Protein AF-A0A7X8WYP3-F1 (afdb_monomer_lite)

Structure (mmCIF, N/CA/C/O backbone):
data_AF-A0A7X8WYP3-F1
#
_entry.id   AF-A0A7X8WYP3-F1
#
loop_
_atom_site.group_PDB
_atom_site.id
_atom_site.type_symbol
_atom_site.label_atom_id
_atom_site.label_alt_id
_atom_site.label_comp_id
_atom_site.label_asym_id
_atom_site.label_entity_id
_atom_site.label_seq_id
_atom_site.pdbx_PDB_ins_code
_atom_site.Cartn_x
_atom_site.Cartn_y
_atom_site.Cartn_z
_atom_site.occupancy
_atom_site.B_iso_or_equiv
_atom_site.auth_seq_id
_atom_site.auth_comp_id
_atom_site.auth_asym_id
_atom_site.auth_atom_id
_atom_site.pdbx_PDB_model_num
ATOM 1 N N . MET A 1 1 ? 12.860 15.402 -10.182 1.00 55.00 1 MET A N 1
ATOM 2 C CA . MET A 1 1 ? 11.761 14.679 -10.853 1.00 55.00 1 MET A CA 1
ATOM 3 C C . MET A 1 1 ? 11.117 13.644 -9.931 1.00 55.00 1 MET A C 1
ATOM 5 O O . MET A 1 1 ? 9.903 13.553 -9.930 1.00 55.00 1 MET A O 1
ATOM 9 N N . GLU A 1 2 ? 11.885 12.932 -9.095 1.00 67.25 2 GLU A N 1
ATOM 10 C CA . GLU A 1 2 ? 11.327 11.881 -8.217 1.00 67.25 2 GLU A CA 1
ATOM 11 C C . GLU A 1 2 ? 10.520 12.413 -7.019 1.00 67.25 2 GLU A C 1
ATOM 13 O O . GLU A 1 2 ? 9.418 11.947 -6.759 1.00 67.25 2 GLU A O 1
ATOM 18 N N . MET A 1 3 ? 11.012 13.446 -6.321 1.00 82.06 3 MET A N 1
ATOM 19 C CA . MET A 1 3 ? 10.317 13.992 -5.143 1.00 82.06 3 MET A CA 1
ATOM 20 C C . MET A 1 3 ? 8.962 14.630 -5.487 1.00 82.06 3 MET A C 1
ATOM 22 O O . MET A 1 3 ? 8.007 14.487 -4.732 1.00 82.06 3 MET A O 1
ATOM 26 N N . SER A 1 4 ? 8.860 15.312 -6.634 1.00 86.75 4 SER A N 1
ATOM 27 C CA . SER A 1 4 ? 7.598 15.915 -7.081 1.00 86.75 4 SER A CA 1
ATOM 28 C C . SER A 1 4 ? 6.541 14.849 -7.363 1.00 86.75 4 SER A C 1
ATOM 30 O O . SER A 1 4 ? 5.429 14.968 -6.871 1.00 86.75 4 SER A O 1
ATOM 32 N N . ALA A 1 5 ? 6.915 13.759 -8.042 1.00 85.25 5 ALA A N 1
ATOM 33 C CA . ALA A 1 5 ? 5.996 12.659 -8.332 1.00 85.25 5 ALA A CA 1
ATOM 34 C C . ALA A 1 5 ? 5.471 11.978 -7.054 1.00 85.25 5 ALA A C 1
ATOM 36 O O . ALA A 1 5 ? 4.290 11.633 -6.968 1.00 85.25 5 ALA A O 1
ATOM 37 N N . ILE A 1 6 ? 6.327 11.827 -6.037 1.00 86.06 6 ILE A N 1
ATOM 38 C CA . ILE A 1 6 ? 5.920 11.297 -4.728 1.00 86.06 6 ILE A CA 1
ATOM 39 C C . ILE A 1 6 ? 4.917 12.243 -4.058 1.00 86.06 6 ILE A C 1
ATOM 41 O O . ILE A 1 6 ? 3.866 11.797 -3.601 1.00 86.06 6 ILE A O 1
ATOM 45 N N . ILE A 1 7 ? 5.210 13.545 -4.023 1.00 90.81 7 ILE A N 1
ATOM 46 C CA . ILE A 1 7 ? 4.323 14.551 -3.420 1.00 90.81 7 ILE A CA 1
ATOM 47 C C . ILE A 1 7 ? 2.965 14.572 -4.128 1.00 90.81 7 ILE A C 1
ATOM 49 O O . ILE A 1 7 ? 1.935 14.558 -3.455 1.00 90.81 7 ILE A O 1
ATOM 53 N N . ASP A 1 8 ? 2.956 14.541 -5.460 1.00 90.69 8 ASP A N 1
ATOM 54 C CA . ASP A 1 8 ? 1.731 14.534 -6.261 1.00 90.69 8 ASP A CA 1
ATOM 55 C C . ASP A 1 8 ? 0.880 13.292 -5.970 1.00 90.69 8 ASP A C 1
ATOM 57 O O . ASP A 1 8 ? -0.340 13.390 -5.817 1.00 90.69 8 ASP A O 1
ATOM 61 N N . SER A 1 9 ? 1.517 12.127 -5.820 1.00 87.06 9 SER A N 1
ATOM 62 C CA . SER A 1 9 ? 0.837 10.868 -5.493 1.00 87.06 9 SER A CA 1
ATOM 63 C C . SER A 1 9 ? 0.225 10.906 -4.091 1.00 87.06 9 SER A C 1
ATOM 65 O O . SER A 1 9 ? -0.949 10.571 -3.911 1.00 87.06 9 SER A O 1
ATOM 67 N N . VAL A 1 10 ? 0.977 11.398 -3.099 1.00 89.75 10 VAL A N 1
ATOM 68 C CA . VAL A 1 10 ? 0.489 11.563 -1.719 1.00 89.75 10 VAL A CA 1
ATOM 69 C C . VAL A 1 10 ? -0.675 12.551 -1.669 1.00 89.75 10 VAL A C 1
ATOM 71 O O . VAL A 1 10 ? -1.692 12.281 -1.026 1.00 89.75 10 VAL A O 1
ATOM 74 N N . PHE A 1 11 ? -0.561 13.681 -2.366 1.00 93.75 11 PHE A N 1
ATOM 75 C CA . PHE A 1 11 ? -1.608 14.695 -2.395 1.00 93.75 11 PHE A CA 1
ATOM 76 C C . PHE A 1 11 ? -2.863 14.183 -3.109 1.00 93.75 11 PHE A C 1
ATOM 78 O O . PHE A 1 11 ? -3.973 14.376 -2.616 1.00 93.75 11 PHE A O 1
ATOM 85 N N . SER A 1 12 ? -2.699 13.444 -4.207 1.00 91.81 12 SER A N 1
ATOM 86 C CA . SER A 1 12 ? -3.806 12.794 -4.916 1.00 91.81 12 SER A CA 1
ATOM 87 C C . SER A 1 12 ? -4.548 11.812 -4.011 1.00 91.81 12 SER A C 1
ATOM 89 O O . SER A 1 12 ? -5.776 11.869 -3.921 1.00 91.81 12 SER A O 1
ATOM 91 N N . LEU A 1 13 ? -3.821 10.962 -3.277 1.00 90.19 13 LEU A N 1
ATOM 92 C CA . LEU A 1 13 ? -4.417 10.031 -2.318 1.00 90.19 13 LEU A CA 1
ATOM 93 C C . LEU A 1 13 ? -5.190 10.770 -1.224 1.00 90.19 13 LEU A C 1
ATOM 95 O O . LEU A 1 13 ? -6.316 10.398 -0.889 1.00 90.19 13 LEU A O 1
ATOM 99 N N . PHE A 1 14 ? -4.620 11.855 -0.707 1.00 93.56 14 PHE A N 1
ATOM 100 C CA . PHE A 1 14 ? -5.267 12.680 0.303 1.00 93.56 14 PHE A CA 1
ATOM 101 C C . PHE A 1 14 ? -6.579 13.298 -0.203 1.00 93.56 14 PHE A C 1
ATOM 103 O O . PHE A 1 14 ? -7.604 13.200 0.476 1.00 93.56 14 PHE A O 1
ATOM 110 N N . ILE A 1 15 ? -6.587 13.871 -1.412 1.00 95.81 15 ILE A N 1
ATOM 111 C CA . ILE A 1 15 ? -7.809 14.412 -2.026 1.00 95.81 15 ILE A CA 1
ATOM 112 C C . ILE A 1 15 ? -8.846 13.306 -2.229 1.00 95.81 15 ILE A C 1
ATOM 114 O O . ILE A 1 15 ? -10.009 13.505 -1.881 1.00 95.81 15 ILE A O 1
ATOM 118 N N . MET A 1 16 ? -8.454 12.138 -2.747 1.00 93.12 16 MET A N 1
ATOM 119 C CA . MET A 1 16 ? -9.379 11.017 -2.956 1.00 93.12 16 MET A CA 1
ATOM 120 C C . MET A 1 16 ? -10.052 10.585 -1.649 1.00 93.12 16 MET A C 1
ATOM 122 O O . MET A 1 16 ? -11.273 10.411 -1.612 1.00 93.12 16 MET A O 1
ATOM 126 N N . ILE A 1 17 ? -9.289 10.494 -0.555 1.00 93.69 17 ILE A N 1
ATOM 127 C CA . ILE A 1 17 ? -9.834 10.196 0.775 1.00 93.69 17 ILE A CA 1
ATOM 128 C C . ILE A 1 17 ? -10.822 11.287 1.210 1.00 93.69 17 ILE A C 1
ATOM 130 O O . ILE A 1 17 ? -11.928 10.969 1.653 1.00 93.69 17 ILE A O 1
ATOM 134 N N . LEU A 1 18 ? -10.473 12.570 1.055 1.00 96.50 18 LEU A N 1
ATOM 135 C CA . LEU A 1 18 ? -11.357 13.683 1.419 1.00 96.50 18 LEU A CA 1
ATOM 136 C C . LEU A 1 18 ? -12.666 13.681 0.625 1.00 96.50 18 LEU A C 1
ATOM 138 O O . LEU A 1 18 ? -13.734 13.888 1.207 1.00 96.50 18 LEU A O 1
ATOM 142 N N . VAL A 1 19 ? -12.602 13.416 -0.680 1.00 95.88 19 VAL A N 1
ATOM 143 C CA . VAL A 1 19 ? -13.782 13.296 -1.544 1.00 95.88 19 VAL A CA 1
ATOM 144 C C . VAL A 1 19 ? -14.659 12.131 -1.088 1.00 95.88 19 VAL A C 1
ATOM 146 O O . VAL A 1 19 ? -15.872 12.304 -0.962 1.00 95.88 19 VAL A O 1
ATOM 149 N N . GLY A 1 20 ? -14.068 10.981 -0.752 1.00 94.38 20 GLY A N 1
ATOM 150 C CA . GLY A 1 20 ? -14.795 9.838 -0.195 1.00 94.38 20 GLY A CA 1
ATOM 151 C C . GLY A 1 20 ? -15.509 10.175 1.119 1.00 94.38 20 GLY A C 1
ATOM 152 O O . GLY A 1 20 ? -16.703 9.904 1.273 1.00 94.38 20 GLY A O 1
ATOM 153 N N . VAL A 1 21 ? -14.815 10.844 2.048 1.00 95.62 21 VAL A N 1
ATOM 154 C CA . VAL A 1 21 ? -15.391 11.299 3.327 1.00 95.62 21 VAL A CA 1
ATOM 155 C C . VAL A 1 21 ? -16.536 12.286 3.095 1.00 95.62 21 VAL A C 1
ATOM 157 O O . VAL A 1 21 ? -17.599 12.159 3.708 1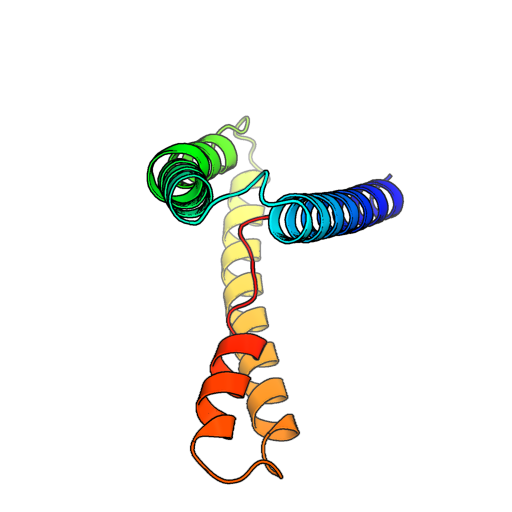.00 95.62 21 VAL A O 1
ATOM 160 N N . TYR A 1 22 ? -16.348 13.263 2.207 1.00 97.38 22 TYR A N 1
ATOM 161 C CA . TYR A 1 22 ? -17.381 14.234 1.856 1.00 97.38 22 TYR A CA 1
ATOM 162 C C . TYR A 1 22 ? -18.608 13.555 1.230 1.00 97.38 22 TYR A C 1
ATOM 164 O O . TYR A 1 22 ? -19.737 13.798 1.665 1.00 97.38 22 TYR A O 1
ATOM 172 N N . GLY A 1 23 ? -18.390 12.667 0.257 1.00 96.62 23 GLY A N 1
ATOM 173 C CA . GLY A 1 23 ? -19.440 11.923 -0.435 1.00 96.62 23 GLY A CA 1
ATOM 174 C C . GLY A 1 23 ? -20.251 11.039 0.510 1.00 96.62 23 GLY A C 1
ATOM 175 O O . GLY A 1 23 ? -21.480 11.017 0.426 1.00 96.62 23 GLY A O 1
ATOM 176 N N . SER A 1 24 ? -19.591 10.382 1.467 1.00 95.19 24 SER A N 1
ATOM 177 C CA . SER A 1 24 ? -20.258 9.596 2.510 1.00 95.19 24 SER A CA 1
ATOM 178 C C . SER A 1 24 ? -21.108 10.480 3.434 1.00 95.19 24 SER A C 1
ATOM 180 O O . SER A 1 24 ? -22.294 10.209 3.631 1.00 95.19 24 SER A O 1
ATOM 182 N N . 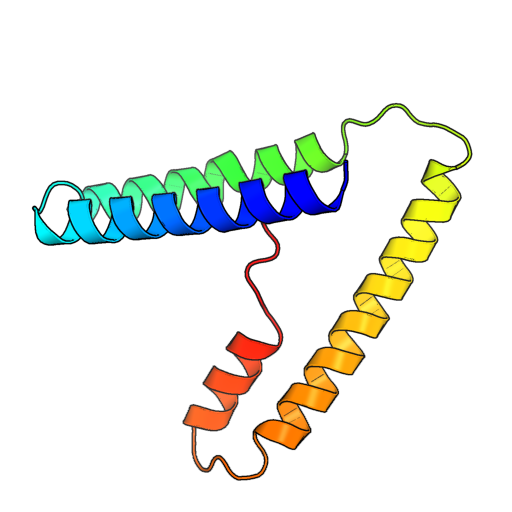LYS A 1 25 ? -20.566 11.609 3.921 1.00 95.69 25 LYS A N 1
ATOM 183 C CA . LYS A 1 25 ? -21.309 12.552 4.786 1.00 95.69 25 LYS A CA 1
ATOM 184 C C . LYS A 1 25 ? -22.537 13.157 4.105 1.00 95.69 25 LYS A C 1
ATOM 186 O O . LYS A 1 25 ? -23.546 13.398 4.764 1.00 95.69 25 LYS A O 1
ATOM 191 N N . ARG A 1 26 ? -22.466 13.407 2.796 1.00 96.44 26 ARG A N 1
ATOM 192 C CA . ARG A 1 26 ? -23.581 13.933 1.992 1.00 96.44 26 ARG A CA 1
ATOM 193 C C . ARG A 1 26 ? -24.561 12.853 1.521 1.00 96.44 26 ARG A C 1
ATOM 195 O O . ARG A 1 26 ? -25.512 13.198 0.829 1.00 96.44 26 ARG A O 1
ATOM 202 N N . LYS A 1 27 ? -24.354 11.582 1.892 1.00 94.56 27 LYS A N 1
ATOM 203 C CA . LYS A 1 27 ? -25.125 10.419 1.411 1.00 94.56 27 LYS A CA 1
ATOM 204 C C . LYS A 1 27 ? -25.107 10.257 -0.119 1.00 94.56 27 LYS A C 1
ATOM 206 O O . LYS A 1 27 ? -26.007 9.645 -0.679 1.00 94.56 27 LYS A O 1
ATOM 211 N N . ILE A 1 28 ? -24.078 10.793 -0.781 1.00 95.69 28 ILE A N 1
ATOM 212 C CA . ILE A 1 28 ? -23.821 10.586 -2.215 1.00 95.69 28 ILE A CA 1
ATOM 213 C C . ILE A 1 28 ? -23.268 9.174 -2.421 1.00 95.69 28 ILE A C 1
ATOM 215 O O . ILE A 1 28 ? -23.685 8.468 -3.330 1.00 95.69 28 ILE A O 1
ATOM 219 N N . ILE A 1 29 ? -22.353 8.749 -1.545 1.00 94.62 29 ILE A N 1
ATOM 220 C CA . ILE A 1 29 ? -21.832 7.381 -1.509 1.00 94.62 29 ILE A CA 1
ATOM 221 C C . ILE A 1 29 ? -22.658 6.607 -0.480 1.00 94.62 29 ILE A C 1
ATOM 223 O O . ILE A 1 29 ? -22.378 6.656 0.720 1.00 94.62 29 ILE A O 1
ATOM 227 N N . THR A 1 30 ? -23.716 5.944 -0.947 1.00 96.00 30 THR A N 1
ATOM 228 C CA . THR A 1 30 ? -24.544 5.051 -0.121 1.00 96.00 30 THR A CA 1
ATOM 229 C C . THR A 1 30 ? -23.819 3.722 0.140 1.00 96.00 30 THR A C 1
ATOM 231 O O . THR A 1 30 ? -22.812 3.439 -0.516 1.00 96.00 30 THR A O 1
ATOM 234 N N . PRO A 1 31 ? -24.285 2.877 1.081 1.00 94.62 31 PRO A N 1
ATOM 235 C CA . PRO A 1 31 ? -23.698 1.554 1.309 1.00 94.62 31 PRO A CA 1
ATOM 236 C C . PRO A 1 31 ? -23.649 0.679 0.048 1.00 94.62 31 PRO A C 1
ATOM 238 O O . PRO A 1 31 ? -22.667 -0.027 -0.173 1.00 94.62 31 PRO A O 1
ATOM 241 N N . GLU A 1 32 ? -24.669 0.764 -0.807 1.00 96.12 32 GLU A N 1
ATOM 242 C CA . GLU A 1 32 ? -24.753 0.028 -2.071 1.00 96.12 32 GLU A CA 1
ATOM 243 C C . GLU A 1 32 ? -23.695 0.520 -3.062 1.00 96.12 32 GLU A C 1
ATOM 245 O O . GLU A 1 32 ? -22.984 -0.288 -3.657 1.00 96.12 32 GLU A O 1
ATOM 250 N N . ILE A 1 33 ? -23.536 1.843 -3.188 1.00 95.81 33 ILE A N 1
ATOM 251 C CA . ILE A 1 33 ? -22.498 2.447 -4.035 1.00 95.81 33 ILE A CA 1
ATOM 252 C C . ILE A 1 33 ? -21.110 2.105 -3.496 1.00 95.81 33 ILE A C 1
ATOM 254 O O . ILE A 1 33 ? -20.234 1.743 -4.270 1.00 95.81 33 ILE A O 1
ATOM 258 N N . ASN A 1 34 ? -20.900 2.172 -2.181 1.00 94.62 34 ASN A N 1
ATOM 259 C CA . ASN A 1 34 ? -19.625 1.816 -1.561 1.00 94.62 34 ASN A CA 1
ATOM 260 C C . ASN A 1 34 ? -19.243 0.358 -1.865 1.00 94.62 34 ASN A C 1
ATOM 262 O O . ASN A 1 34 ? -18.111 0.076 -2.262 1.00 94.62 34 ASN A O 1
ATOM 266 N N . LYS A 1 35 ? -20.210 -0.564 -1.763 1.00 95.69 35 LYS A N 1
ATOM 267 C CA . LYS A 1 35 ? -20.007 -1.959 -2.159 1.00 95.69 35 LYS A CA 1
ATOM 268 C C . LYS A 1 35 ? -19.655 -2.072 -3.644 1.00 95.69 35 LYS A C 1
ATOM 270 O O . LYS A 1 35 ? -18.659 -2.704 -3.964 1.00 95.69 35 LYS A O 1
ATOM 275 N N . GLY A 1 36 ? -20.397 -1.398 -4.524 1.00 96.62 36 GLY A N 1
ATOM 276 C CA . GLY A 1 36 ? -20.104 -1.380 -5.960 1.00 96.62 36 GLY A CA 1
ATOM 277 C C . GLY A 1 36 ? -18.708 -0.837 -6.287 1.00 96.62 36 GLY A C 1
ATOM 278 O O . GLY A 1 36 ? -17.990 -1.433 -7.083 1.00 96.62 36 GLY A O 1
ATOM 279 N N . LEU A 1 37 ? -18.279 0.249 -5.636 1.00 94.50 37 LEU A N 1
ATOM 280 C CA . LEU A 1 37 ? -16.930 0.806 -5.790 1.00 94.50 37 LEU A CA 1
ATOM 281 C C . LEU A 1 37 ? -15.852 -0.168 -5.298 1.00 94.50 37 LEU A C 1
ATOM 283 O O . LEU A 1 37 ? -14.824 -0.324 -5.953 1.00 94.50 37 LEU A O 1
ATOM 287 N N . THR A 1 38 ? -16.098 -0.846 -4.176 1.00 94.00 38 THR A N 1
ATOM 288 C CA . THR A 1 38 ? -15.196 -1.875 -3.638 1.00 94.00 38 THR A CA 1
ATOM 289 C C . THR A 1 38 ? -15.089 -3.066 -4.590 1.00 94.00 38 THR A C 1
ATOM 291 O O . THR A 1 38 ? -13.987 -3.539 -4.857 1.00 94.00 38 THR A O 1
ATOM 294 N N . ASP A 1 39 ? -16.212 -3.515 -5.152 1.00 96.44 39 ASP A N 1
ATOM 295 C CA . ASP A 1 39 ? -16.251 -4.610 -6.120 1.00 96.44 39 ASP A CA 1
ATOM 296 C C . ASP A 1 39 ? -15.497 -4.245 -7.404 1.00 96.44 39 ASP A C 1
ATOM 298 O O . ASP A 1 39 ? -14.686 -5.036 -7.877 1.00 96.44 39 ASP A O 1
ATOM 302 N N . VAL A 1 40 ? -15.673 -3.028 -7.928 1.00 95.56 40 VAL A N 1
ATOM 303 C CA . VAL A 1 40 ? -14.889 -2.534 -9.073 1.00 95.56 40 VAL A CA 1
ATOM 304 C C . VAL A 1 40 ? -13.398 -2.498 -8.737 1.00 95.56 40 VAL A C 1
ATOM 306 O O . VAL A 1 40 ? -12.578 -2.941 -9.540 1.00 95.56 40 VAL A O 1
ATOM 309 N N . LEU A 1 41 ? -13.028 -2.012 -7.552 1.00 92.25 41 LEU A N 1
ATOM 310 C CA . LEU A 1 41 ? -11.628 -1.937 -7.146 1.00 92.25 41 LEU A CA 1
ATOM 311 C C . LEU A 1 41 ? -10.990 -3.329 -7.061 1.00 92.25 41 LEU A C 1
ATOM 313 O O . LEU A 1 41 ? -9.925 -3.547 -7.631 1.00 92.25 41 LEU A O 1
ATOM 317 N N . ILE A 1 42 ? -11.639 -4.278 -6.385 1.00 93.00 42 ILE A N 1
ATOM 318 C CA . ILE A 1 42 ? -11.071 -5.609 -6.126 1.00 93.00 42 ILE A CA 1
ATOM 319 C C . ILE A 1 42 ? -11.146 -6.507 -7.363 1.00 93.00 42 ILE A C 1
ATOM 321 O O . ILE A 1 42 ? -10.186 -7.213 -7.663 1.00 93.00 42 ILE A O 1
ATOM 325 N N . GLN A 1 43 ? -12.275 -6.513 -8.070 1.00 95.50 43 GLN A N 1
ATOM 326 C CA . GLN A 1 43 ? -12.530 -7.475 -9.147 1.00 95.50 43 GLN A CA 1
ATOM 327 C C . GLN A 1 43 ? -12.036 -6.986 -10.511 1.00 95.50 43 GLN A C 1
ATOM 329 O O . GLN A 1 43 ? -11.813 -7.805 -11.399 1.00 95.50 43 GLN A O 1
ATOM 334 N N . ILE A 1 44 ? -11.869 -5.672 -10.690 1.00 94.50 44 ILE A N 1
ATOM 335 C CA . ILE A 1 44 ? -11.467 -5.076 -11.968 1.00 94.50 44 ILE A CA 1
ATOM 336 C C . ILE A 1 44 ? -10.136 -4.348 -11.805 1.00 94.50 44 ILE A C 1
ATOM 338 O O . ILE A 1 44 ? -9.130 -4.790 -12.358 1.00 94.50 44 ILE A O 1
ATOM 342 N N . ALA A 1 45 ? -10.102 -3.255 -11.039 1.00 92.88 45 ALA A N 1
ATOM 343 C CA . ALA A 1 45 ? -8.931 -2.383 -10.999 1.00 92.88 45 ALA A CA 1
ATOM 344 C C . ALA A 1 45 ? -7.675 -3.136 -10.542 1.00 92.88 45 ALA A C 1
ATOM 346 O O . ALA A 1 45 ? -6.650 -3.055 -11.209 1.00 92.88 45 ALA A O 1
ATOM 347 N N . LEU A 1 46 ? -7.766 -3.929 -9.472 1.00 90.81 46 LEU A N 1
ATOM 348 C CA . LEU A 1 46 ? -6.625 -4.647 -8.911 1.00 90.81 46 LEU A CA 1
ATOM 349 C C . LEU A 1 46 ? -6.008 -5.664 -9.900 1.00 90.81 46 LEU A C 1
ATOM 351 O O . LEU A 1 46 ? -4.805 -5.561 -10.143 1.00 90.81 46 LEU A O 1
ATOM 355 N N . PRO A 1 47 ? -6.759 -6.585 -10.543 1.00 91.88 47 PRO A N 1
ATOM 356 C CA . PRO A 1 47 ? -6.209 -7.446 -11.594 1.00 91.88 47 PRO A CA 1
ATOM 357 C C . PRO A 1 47 ? -5.551 -6.677 -12.743 1.00 91.88 47 PRO A C 1
ATOM 359 O O . PRO A 1 47 ? -4.448 -7.027 -13.165 1.00 91.88 47 PRO A O 1
ATOM 362 N N . PHE A 1 48 ? -6.192 -5.612 -13.234 1.00 92.88 48 PHE A N 1
ATOM 363 C CA . PHE A 1 48 ? -5.633 -4.811 -14.324 1.00 92.88 48 PHE A CA 1
ATOM 364 C C . PHE A 1 48 ? -4.379 -4.049 -13.900 1.00 92.88 48 PHE A C 1
ATOM 366 O O . PHE A 1 48 ? -3.448 -3.957 -14.692 1.00 92.88 48 PHE A O 1
ATOM 373 N N . MET A 1 49 ? -4.308 -3.558 -12.662 1.00 89.06 49 MET A N 1
ATOM 374 C CA . MET A 1 49 ? -3.104 -2.933 -12.112 1.00 89.06 49 MET A CA 1
ATOM 375 C C . MET A 1 49 ? -1.957 -3.932 -11.992 1.00 89.06 49 MET A C 1
ATOM 377 O O . MET A 1 49 ? -0.831 -3.593 -12.342 1.00 89.06 49 MET A O 1
ATOM 381 N N . ILE A 1 50 ? -2.236 -5.173 -11.575 1.00 88.38 50 ILE A N 1
ATOM 382 C CA . ILE A 1 50 ? -1.231 -6.243 -11.566 1.00 88.38 50 ILE A CA 1
ATOM 383 C C . ILE A 1 50 ? -0.703 -6.451 -12.985 1.00 88.38 50 ILE A C 1
ATOM 385 O O . ILE A 1 50 ? 0.502 -6.377 -13.192 1.00 88.38 50 ILE A O 1
ATOM 389 N N . VAL A 1 51 ? -1.577 -6.637 -13.977 1.00 89.38 51 VAL A N 1
ATOM 390 C CA . VAL A 1 51 ? -1.147 -6.815 -15.375 1.00 89.38 51 VAL A CA 1
ATOM 391 C C . VAL A 1 51 ? -0.352 -5.607 -15.868 1.00 89.38 51 VAL A C 1
ATOM 393 O O . VAL A 1 51 ? 0.755 -5.782 -16.369 1.00 89.38 51 VAL A O 1
ATOM 396 N N . ALA A 1 52 ? -0.874 -4.392 -15.687 1.00 88.06 52 ALA A N 1
ATOM 397 C CA . ALA A 1 52 ? -0.234 -3.148 -16.109 1.00 88.06 52 ALA A CA 1
ATOM 398 C C . ALA A 1 52 ? 1.147 -2.968 -15.472 1.00 88.06 52 ALA A C 1
ATOM 400 O O . ALA A 1 52 ? 2.063 -2.492 -16.139 1.00 88.06 52 ALA A O 1
ATOM 401 N N . SER A 1 53 ? 1.323 -3.415 -14.225 1.00 83.56 53 SER A N 1
ATOM 402 C CA . SER A 1 53 ? 2.617 -3.363 -13.551 1.00 83.56 53 SER A CA 1
ATOM 403 C C . SER A 1 53 ? 3.687 -4.208 -14.234 1.00 83.56 53 SER A C 1
ATOM 405 O O . SER A 1 53 ? 4.850 -3.917 -14.013 1.00 83.56 53 SER A O 1
ATOM 407 N N . PHE A 1 54 ? 3.325 -5.181 -15.083 1.00 80.44 54 PHE A N 1
ATOM 408 C CA . PHE A 1 54 ? 4.249 -5.998 -15.882 1.00 80.44 54 PHE A CA 1
ATOM 409 C C . PHE A 1 54 ? 4.352 -5.572 -17.356 1.00 80.44 54 PHE A C 1
ATOM 411 O O . PHE A 1 54 ? 5.117 -6.172 -18.114 1.00 80.44 54 PHE A O 1
ATOM 418 N N . VAL A 1 55 ? 3.605 -4.549 -17.792 1.00 82.75 55 VAL A N 1
ATOM 419 C CA . VAL A 1 55 ? 3.672 -4.021 -19.166 1.00 82.75 55 VAL A CA 1
ATOM 420 C C . VAL A 1 55 ? 4.827 -3.024 -19.266 1.00 82.75 55 VAL A C 1
ATOM 422 O O . VAL A 1 55 ? 4.636 -1.812 -19.326 1.00 82.75 55 VAL A O 1
ATOM 425 N N . PHE A 1 56 ? 6.052 -3.538 -19.267 1.00 76.81 56 PHE A N 1
ATOM 426 C CA . PHE A 1 56 ? 7.268 -2.754 -19.478 1.00 76.81 56 PHE A CA 1
ATOM 427 C C . PHE A 1 56 ? 8.135 -3.364 -20.584 1.00 76.81 56 PHE A C 1
ATOM 429 O O . PHE A 1 56 ? 8.145 -4.577 -20.798 1.00 76.81 56 PHE A O 1
ATOM 436 N N . THR A 1 57 ? 8.867 -2.514 -21.306 1.00 76.31 57 THR A N 1
ATOM 437 C CA . THR A 1 57 ? 9.810 -2.953 -22.340 1.00 76.31 57 THR A CA 1
ATOM 438 C C . THR A 1 57 ? 10.987 -3.656 -21.673 1.00 76.31 57 THR A C 1
ATOM 440 O O . THR A 1 57 ? 11.658 -3.073 -20.825 1.00 76.31 57 THR A O 1
ATOM 443 N N . TYR A 1 58 ? 11.225 -4.918 -22.030 1.00 70.56 58 TYR A N 1
ATOM 444 C CA . TYR A 1 58 ? 12.308 -5.704 -21.446 1.00 70.56 58 TYR A CA 1
ATOM 445 C C . TYR A 1 58 ? 13.673 -5.180 -21.916 1.00 70.56 58 TYR A C 1
ATOM 447 O O . TYR A 1 58 ? 13.943 -5.148 -23.116 1.00 70.56 58 TYR A O 1
ATOM 455 N N . ASP A 1 59 ? 14.536 -4.814 -20.968 1.00 79.06 59 ASP A N 1
ATOM 456 C CA . ASP A 1 59 ? 15.962 -4.567 -21.186 1.00 79.06 59 ASP A CA 1
ATOM 457 C C . ASP A 1 59 ? 16.811 -5.416 -20.217 1.00 79.06 59 ASP A C 1
ATOM 459 O O . ASP A 1 59 ? 16.297 -6.012 -19.263 1.00 79.06 59 ASP A O 1
ATOM 463 N N . ASP A 1 60 ? 18.126 -5.481 -20.441 1.00 78.50 60 ASP A N 1
ATOM 464 C CA . ASP A 1 60 ? 19.035 -6.286 -19.611 1.00 78.50 60 ASP A CA 1
ATOM 465 C C . ASP A 1 60 ? 19.119 -5.813 -18.143 1.00 78.50 60 ASP A C 1
ATOM 467 O O . ASP A 1 60 ? 19.485 -6.584 -17.248 1.00 78.50 60 ASP A O 1
ATOM 471 N N . THR A 1 61 ? 18.739 -4.566 -17.854 1.00 81.94 61 THR A N 1
ATOM 472 C CA . THR A 1 61 ? 18.709 -4.001 -16.498 1.00 81.94 61 THR A CA 1
ATOM 473 C C . THR A 1 61 ? 17.479 -4.452 -15.707 1.00 81.94 61 THR A C 1
ATOM 475 O O . THR A 1 61 ? 17.580 -4.646 -14.489 1.00 81.94 61 THR A O 1
ATOM 478 N N . ILE A 1 62 ? 16.352 -4.728 -16.377 1.00 82.56 62 ILE A N 1
ATOM 479 C CA . ILE A 1 62 ? 15.107 -5.203 -15.751 1.00 82.56 62 ILE A CA 1
ATOM 480 C C . ILE A 1 62 ? 15.340 -6.497 -14.971 1.00 82.56 62 ILE A C 1
ATOM 482 O O . ILE A 1 62 ? 14.909 -6.600 -13.824 1.00 82.56 62 ILE A O 1
ATOM 486 N N . LYS A 1 63 ? 16.086 -7.464 -15.522 1.00 81.94 63 LYS A N 1
ATOM 487 C CA . LYS A 1 63 ? 16.360 -8.740 -14.833 1.00 81.94 63 LYS A CA 1
ATOM 488 C C . LYS A 1 63 ? 17.057 -8.533 -13.485 1.00 81.94 63 LYS A C 1
ATOM 490 O O . LYS A 1 63 ? 16.680 -9.147 -12.488 1.00 81.94 63 LYS A O 1
ATOM 495 N N . SER A 1 64 ? 18.067 -7.663 -13.452 1.00 86.12 64 SER A N 1
ATOM 496 C CA . SER A 1 64 ? 18.798 -7.331 -12.223 1.00 86.12 64 SER A CA 1
ATOM 497 C C . SER A 1 64 ? 17.904 -6.588 -11.231 1.00 86.12 64 SER A C 1
ATOM 499 O O . SER A 1 64 ? 17.901 -6.902 -10.039 1.00 86.12 64 SER A O 1
ATOM 501 N N . ASN A 1 65 ? 17.097 -5.647 -11.722 1.00 88.06 65 ASN A N 1
ATOM 502 C CA . ASN A 1 65 ? 16.189 -4.862 -10.894 1.00 88.06 65 ASN A CA 1
ATOM 503 C C . ASN A 1 65 ? 15.081 -5.720 -10.278 1.00 88.06 65 ASN A C 1
ATOM 505 O O . ASN A 1 65 ? 14.828 -5.579 -9.091 1.00 88.06 65 ASN A O 1
ATOM 509 N N . VAL A 1 66 ? 14.490 -6.668 -11.010 1.00 86.88 66 VAL A N 1
ATOM 510 C CA . VAL A 1 66 ? 13.471 -7.588 -10.471 1.00 86.88 66 VAL A CA 1
ATOM 511 C C . VAL A 1 66 ? 14.021 -8.397 -9.295 1.00 86.88 66 VAL A C 1
ATOM 513 O O . VAL A 1 66 ? 13.384 -8.472 -8.246 1.00 86.88 66 VAL A O 1
ATOM 516 N N . ILE A 1 67 ? 15.231 -8.949 -9.431 1.00 89.06 67 ILE A N 1
ATOM 517 C CA . ILE A 1 67 ? 15.878 -9.716 -8.356 1.00 89.06 67 ILE A CA 1
ATOM 518 C C . ILE A 1 67 ? 16.156 -8.816 -7.145 1.00 89.06 67 ILE A C 1
ATOM 520 O O . ILE A 1 67 ? 15.848 -9.190 -6.012 1.00 89.06 67 ILE A O 1
ATOM 524 N N . LYS A 1 68 ? 16.700 -7.612 -7.366 1.00 91.31 68 LYS A N 1
ATOM 525 C CA . LYS A 1 68 ? 16.944 -6.639 -6.290 1.00 91.31 68 LYS A CA 1
ATOM 526 C C . LYS A 1 68 ? 15.650 -6.248 -5.584 1.00 91.31 68 LYS A C 1
ATOM 528 O O . LYS A 1 68 ? 15.608 -6.285 -4.360 1.00 91.31 68 LYS A O 1
ATOM 533 N N . THR A 1 69 ? 14.599 -5.921 -6.331 1.00 89.56 69 THR A N 1
ATOM 534 C CA . THR A 1 69 ? 13.285 -5.544 -5.796 1.00 89.56 69 THR A CA 1
ATOM 535 C C . THR A 1 69 ? 12.672 -6.678 -4.986 1.00 89.56 69 THR A C 1
ATOM 537 O O . THR A 1 69 ? 12.141 -6.426 -3.907 1.00 89.56 69 THR A O 1
ATOM 540 N N . PHE A 1 70 ? 12.809 -7.931 -5.428 1.00 90.44 70 PHE A N 1
ATOM 541 C CA . PHE A 1 70 ? 12.363 -9.088 -4.656 1.00 90.44 70 PHE A CA 1
ATOM 542 C C . PHE A 1 70 ? 13.046 -9.143 -3.282 1.00 90.44 70 PHE A C 1
ATOM 544 O O . PHE A 1 70 ? 12.363 -9.159 -2.256 1.00 90.44 70 PHE A O 1
ATOM 551 N N . TYR A 1 71 ? 14.379 -9.074 -3.233 1.00 94.62 71 TYR A N 1
ATOM 552 C CA . TYR A 1 71 ? 15.100 -9.073 -1.958 1.00 94.62 71 TYR A CA 1
ATOM 553 C C . TYR A 1 71 ? 14.801 -7.831 -1.114 1.00 94.62 71 TYR A C 1
ATOM 555 O O . TYR A 1 71 ? 14.549 -7.965 0.081 1.00 94.62 71 TYR A O 1
ATOM 563 N N . PHE A 1 72 ? 14.771 -6.636 -1.709 1.00 93.31 72 PHE A N 1
ATOM 564 C CA . PHE A 1 72 ? 14.429 -5.408 -0.992 1.00 93.31 72 PHE A CA 1
ATOM 565 C C . PHE A 1 72 ? 13.026 -5.462 -0.397 1.00 93.31 72 PHE A C 1
ATOM 567 O O . PHE A 1 72 ? 12.849 -5.036 0.741 1.00 93.31 72 PHE A O 1
ATOM 574 N N . SER A 1 73 ? 12.050 -6.032 -1.108 1.00 90.44 73 SER A N 1
ATOM 575 C CA . SER A 1 73 ? 10.700 -6.216 -0.575 1.00 90.44 73 SER A CA 1
ATOM 576 C C . SER A 1 73 ? 10.706 -7.143 0.642 1.00 90.44 73 SER A C 1
ATOM 578 O O . SER A 1 73 ? 10.166 -6.782 1.686 1.00 90.44 73 SER A O 1
ATOM 580 N N . LEU A 1 74 ? 11.408 -8.281 0.568 1.00 93.38 74 LEU A N 1
ATOM 581 C CA . LEU A 1 74 ? 11.517 -9.231 1.674 1.00 93.38 74 LEU A CA 1
ATOM 582 C C . LEU A 1 74 ? 12.187 -8.593 2.900 1.00 93.38 74 LEU A C 1
ATOM 584 O O . LEU A 1 74 ? 11.664 -8.684 4.010 1.00 93.38 74 LEU A O 1
ATOM 588 N N . PHE A 1 75 ? 13.315 -7.906 2.702 1.00 95.50 75 PHE A N 1
ATOM 589 C CA . PHE A 1 75 ? 14.008 -7.203 3.781 1.00 95.50 75 PHE A CA 1
ATOM 590 C C . PHE A 1 75 ? 13.163 -6.075 4.370 1.00 95.50 75 PHE A C 1
ATOM 592 O O . PHE A 1 75 ? 13.128 -5.926 5.590 1.00 95.50 75 PHE A O 1
ATOM 599 N N . SER A 1 76 ? 12.449 -5.316 3.538 1.00 92.50 76 SER A N 1
ATOM 600 C CA . SER A 1 76 ? 11.547 -4.260 3.998 1.00 92.50 76 SER A CA 1
ATOM 601 C C . SER A 1 76 ? 10.464 -4.824 4.919 1.00 92.50 76 SER A C 1
ATOM 603 O O . SER A 1 76 ? 10.307 -4.339 6.038 1.00 92.50 76 SER A O 1
ATOM 605 N N . TYR A 1 77 ? 9.806 -5.924 4.534 1.00 92.38 77 TYR A N 1
ATOM 606 C CA . TYR A 1 77 ? 8.811 -6.577 5.389 1.00 92.38 77 TYR A CA 1
ATOM 607 C C . TYR A 1 77 ? 9.401 -7.104 6.700 1.00 92.38 77 TYR A C 1
ATOM 609 O O . TYR A 1 77 ? 8.768 -6.957 7.747 1.00 92.38 77 TYR A O 1
ATOM 617 N N . LEU A 1 78 ? 10.612 -7.670 6.687 1.00 94.56 78 LEU A N 1
ATOM 618 C CA . LEU A 1 78 ? 11.291 -8.102 7.916 1.00 94.56 78 LEU A CA 1
ATOM 619 C C . LEU A 1 78 ? 11.581 -6.918 8.849 1.00 94.56 78 LEU A C 1
ATOM 621 O O . LEU A 1 78 ? 11.308 -6.999 10.048 1.00 94.56 78 LEU A O 1
ATOM 625 N N . ILE A 1 79 ? 12.079 -5.807 8.301 1.00 95.69 79 ILE A N 1
ATOM 626 C CA . ILE A 1 79 ? 12.371 -4.582 9.056 1.00 95.69 79 ILE A CA 1
ATOM 627 C C . ILE A 1 79 ? 11.086 -4.002 9.646 1.00 95.69 79 ILE A C 1
ATOM 629 O O . ILE A 1 79 ? 11.021 -3.766 10.852 1.00 95.69 79 ILE A O 1
ATOM 633 N N . VAL A 1 80 ? 10.044 -3.816 8.833 1.00 93.94 80 VAL A N 1
ATOM 634 C CA . VAL A 1 80 ? 8.758 -3.262 9.281 1.00 93.94 80 VAL A CA 1
ATOM 635 C C . VAL A 1 80 ? 8.114 -4.167 10.332 1.00 93.94 80 VAL A C 1
ATOM 637 O O . VAL A 1 80 ? 7.601 -3.669 11.332 1.00 93.94 80 VAL A O 1
ATOM 640 N N . THR A 1 81 ? 8.205 -5.490 10.177 1.00 93.62 81 THR A N 1
ATOM 641 C CA . THR A 1 81 ? 7.720 -6.450 11.181 1.00 93.62 81 THR A CA 1
ATOM 642 C C . THR A 1 81 ? 8.481 -6.318 12.498 1.00 93.62 81 THR A C 1
ATOM 644 O O . THR A 1 81 ? 7.856 -6.241 13.557 1.00 93.62 81 THR A O 1
ATOM 647 N N . GLY A 1 82 ? 9.813 -6.226 12.452 1.00 94.38 82 GLY A N 1
ATOM 648 C CA . GLY A 1 82 ? 10.646 -6.024 13.639 1.00 94.38 82 GLY A CA 1
ATOM 649 C C . GLY A 1 82 ? 10.344 -4.702 14.350 1.00 94.38 82 GLY A C 1
ATOM 650 O O . GLY A 1 82 ? 10.120 -4.686 15.561 1.00 94.38 82 GLY A O 1
ATOM 651 N N . ILE A 1 83 ? 10.251 -3.604 13.597 1.00 95.12 83 ILE A N 1
ATOM 652 C CA . ILE A 1 83 ? 9.886 -2.280 14.122 1.00 95.12 83 ILE A CA 1
ATOM 653 C C . ILE A 1 83 ? 8.489 -2.322 14.747 1.00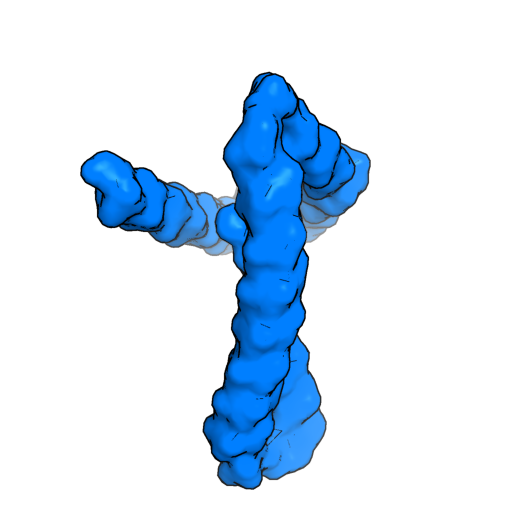 95.12 83 ILE A C 1
ATOM 655 O O . ILE A 1 83 ? 8.304 -1.870 15.876 1.00 95.12 83 ILE A O 1
ATOM 659 N N . SER A 1 84 ? 7.514 -2.909 14.049 1.00 93.69 84 SER A N 1
ATOM 660 C CA . SER A 1 84 ? 6.145 -3.074 14.536 1.00 93.69 84 SER A CA 1
ATOM 661 C C . SER A 1 84 ? 6.127 -3.841 15.861 1.00 93.69 84 SER A C 1
ATOM 663 O O . SER A 1 84 ? 5.488 -3.388 16.811 1.00 93.69 84 SER A O 1
ATOM 665 N N . TYR A 1 85 ? 6.882 -4.946 15.965 1.00 91.06 85 TYR A N 1
ATOM 666 C CA . TYR A 1 85 ? 7.048 -5.730 17.197 1.00 91.06 85 TYR A CA 1
ATOM 667 C C . TYR A 1 85 ? 7.540 -4.886 18.371 1.00 91.06 85 TYR A C 1
ATOM 669 O O . TYR A 1 85 ? 6.912 -4.894 19.432 1.00 91.06 85 TYR A O 1
ATOM 677 N N . ILE A 1 86 ? 8.617 -4.127 18.161 1.00 94.06 86 ILE A N 1
ATOM 678 C CA . ILE A 1 86 ? 9.242 -3.282 19.185 1.00 94.06 86 ILE A CA 1
ATOM 679 C C . ILE A 1 86 ? 8.288 -2.164 19.627 1.00 94.06 86 ILE A C 1
ATOM 681 O O . ILE A 1 86 ? 8.071 -1.977 20.824 1.00 94.06 86 ILE A O 1
ATOM 685 N N . LEU A 1 87 ? 7.669 -1.455 18.680 1.00 93.38 87 LEU A N 1
ATOM 686 C CA . LEU A 1 87 ? 6.776 -0.329 18.978 1.00 93.38 87 LEU A CA 1
ATOM 687 C C . LEU A 1 87 ? 5.489 -0.751 19.696 1.00 93.38 87 LEU A C 1
ATOM 689 O O . LEU A 1 87 ? 4.905 0.047 20.428 1.00 93.38 87 LEU A O 1
ATOM 693 N N . LEU A 1 88 ? 5.048 -1.998 19.519 1.00 93.12 88 LEU A N 1
ATOM 694 C CA . LEU A 1 88 ? 3.825 -2.524 20.132 1.00 93.12 88 LEU A CA 1
ATOM 695 C C . LEU A 1 88 ? 4.083 -3.400 21.370 1.00 93.12 88 LEU A C 1
ATOM 697 O O . LEU A 1 88 ? 3.138 -3.971 21.916 1.00 93.12 88 LEU A O 1
ATOM 701 N N . LEU A 1 89 ? 5.321 -3.471 21.876 1.00 90.25 89 LEU A N 1
ATOM 702 C CA . LEU A 1 89 ? 5.625 -4.024 23.205 1.00 90.25 89 LEU A CA 1
ATOM 703 C C . LEU A 1 89 ? 4.745 -3.455 24.340 1.00 90.25 89 LEU A C 1
ATOM 705 O O . LEU A 1 89 ? 4.269 -4.257 25.147 1.00 90.25 89 LEU A O 1
ATOM 709 N N . PRO A 1 90 ? 4.468 -2.134 24.425 1.00 89.25 90 PRO A N 1
ATOM 710 C CA . PRO A 1 90 ? 3.632 -1.583 25.495 1.00 89.25 90 PRO A CA 1
ATOM 711 C C . PRO A 1 90 ? 2.128 -1.841 25.301 1.00 89.25 90 PRO A C 1
ATOM 713 O O . PRO A 1 90 ? 1.345 -1.646 26.234 1.00 89.25 90 PRO A O 1
ATOM 716 N N . VAL A 1 91 ? 1.694 -2.273 24.112 1.00 90.12 91 VAL A N 1
ATOM 717 C CA . VAL A 1 91 ? 0.274 -2.471 23.806 1.00 90.12 91 VAL A CA 1
ATOM 718 C C . VAL A 1 91 ? -0.185 -3.833 24.318 1.00 90.12 91 VAL A C 1
ATOM 720 O O . VAL A 1 91 ? 0.271 -4.880 23.865 1.00 90.12 91 VAL A O 1
ATOM 723 N N . LYS A 1 92 ? -1.131 -3.826 25.259 1.00 85.19 92 LYS A N 1
ATOM 724 C CA . LYS A 1 92 ? -1.751 -5.041 25.802 1.00 85.19 92 LYS A CA 1
ATOM 725 C C . LYS A 1 92 ? -3.037 -5.389 25.047 1.00 85.19 92 LYS A C 1
ATOM 727 O O . LYS A 1 92 ? -3.697 -4.509 24.492 1.00 85.19 92 LYS A O 1
ATOM 732 N N . ASN A 1 93 ? -3.439 -6.658 25.144 1.00 83.44 93 ASN A N 1
ATOM 733 C CA . ASN A 1 93 ? -4.715 -7.189 24.649 1.00 83.44 93 ASN A CA 1
ATOM 734 C C . ASN A 1 93 ? -4.799 -7.307 23.107 1.00 83.44 93 ASN A C 1
ATOM 736 O O . ASN A 1 93 ? -3.856 -6.992 22.381 1.00 83.44 93 ASN A O 1
ATOM 740 N N . ASN A 1 94 ? -5.954 -7.745 22.603 1.00 80.88 94 ASN A N 1
ATOM 741 C CA . ASN A 1 94 ? -6.241 -8.035 21.191 1.00 80.88 94 ASN A CA 1
ATOM 742 C C . ASN A 1 94 ? -5.972 -6.864 20.225 1.00 80.88 94 ASN A C 1
ATOM 744 O O . ASN A 1 94 ? -5.795 -7.079 19.028 1.00 80.88 94 ASN A O 1
ATOM 748 N N . LYS A 1 95 ? -5.874 -5.628 20.735 1.00 85.56 95 LYS A N 1
ATOM 749 C CA . LYS A 1 95 ? -5.492 -4.444 19.947 1.00 85.56 95 LYS A CA 1
ATOM 750 C C . LYS A 1 95 ? -4.088 -4.567 19.347 1.00 85.56 95 LYS A C 1
ATOM 752 O O . LYS A 1 95 ? -3.849 -4.036 18.268 1.00 85.56 95 LYS A O 1
ATOM 757 N N . LYS A 1 96 ? -3.181 -5.295 20.010 1.00 89.69 96 LYS A N 1
ATOM 758 C CA . LYS A 1 96 ? -1.808 -5.518 19.538 1.00 89.69 96 LYS A CA 1
ATOM 759 C C . LYS A 1 96 ? -1.774 -6.227 18.181 1.00 89.69 96 LYS A C 1
ATOM 761 O O . LYS A 1 96 ? -1.012 -5.826 17.311 1.00 89.69 96 LYS A O 1
ATOM 766 N N . ILE A 1 97 ? -2.624 -7.236 17.982 1.00 87.38 97 ILE A N 1
ATOM 767 C CA . ILE A 1 97 ? -2.674 -8.017 16.734 1.00 87.38 97 ILE A CA 1
ATOM 768 C C . ILE A 1 97 ? -3.154 -7.136 15.575 1.00 87.38 97 ILE A C 1
ATOM 770 O O . ILE A 1 97 ? -2.523 -7.107 14.523 1.00 87.38 97 ILE A O 1
ATOM 774 N N . ILE A 1 98 ? -4.222 -6.364 15.794 1.00 89.62 98 ILE A N 1
ATOM 775 C CA . ILE A 1 98 ? -4.781 -5.463 14.777 1.00 89.62 98 ILE A CA 1
ATOM 776 C C . ILE A 1 98 ? -3.749 -4.403 14.369 1.00 89.62 98 ILE A C 1
ATOM 778 O O . ILE A 1 98 ? -3.553 -4.156 13.182 1.00 89.62 98 ILE A O 1
ATOM 782 N N . LEU A 1 99 ? -3.052 -3.809 15.343 1.00 89.94 99 LEU A N 1
ATOM 783 C CA . LEU A 1 99 ? -2.019 -2.806 15.074 1.00 89.94 99 LEU A CA 1
ATOM 784 C C . LEU A 1 99 ? -0.784 -3.407 14.394 1.00 89.94 99 LEU A C 1
ATOM 786 O O . LEU A 1 99 ? -0.221 -2.769 13.509 1.00 89.94 99 LEU A O 1
ATOM 790 N N . HIS A 1 100 ? -0.377 -4.632 14.747 1.00 89.88 100 HIS A N 1
ATOM 791 C CA . HIS A 1 100 ? 0.701 -5.319 14.031 1.00 89.88 100 HIS A CA 1
ATOM 792 C C . HIS A 1 100 ? 0.354 -5.516 12.566 1.00 89.88 100 HIS A C 1
ATOM 794 O O . HIS A 1 100 ? 1.162 -5.181 11.704 1.00 89.88 100 HIS A O 1
ATOM 800 N N . PHE A 1 101 ? -0.846 -6.031 12.302 1.00 88.56 101 PHE A N 1
ATOM 801 C CA . PHE A 1 101 ? -1.320 -6.260 10.949 1.00 88.56 101 PHE A CA 1
ATOM 802 C C . PHE A 1 101 ? -1.349 -4.955 10.144 1.00 88.56 101 PHE A C 1
ATOM 804 O O . PHE A 1 101 ? -0.758 -4.896 9.073 1.00 88.56 101 PHE A O 1
ATOM 811 N N . ALA A 1 102 ? -1.941 -3.892 10.696 1.00 88.56 102 ALA A N 1
ATOM 81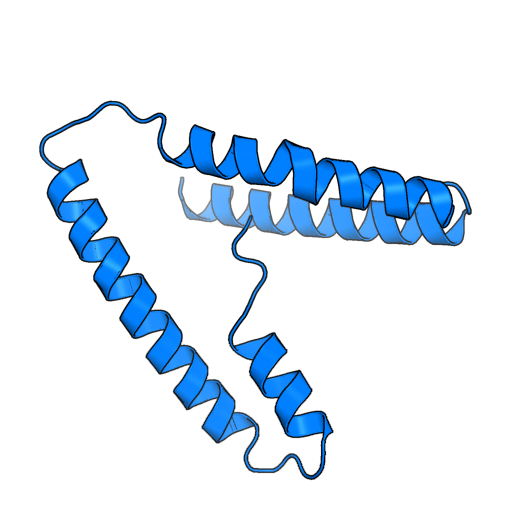2 C CA . ALA A 1 102 ? -2.036 -2.594 10.028 1.00 88.56 102 ALA A CA 1
ATOM 813 C C . ALA A 1 102 ? -0.667 -1.942 9.750 1.00 88.56 102 ALA A C 1
ATOM 815 O O . ALA A 1 102 ? -0.498 -1.287 8.727 1.00 88.56 102 ALA A O 1
ATOM 816 N N . ASN A 1 103 ? 0.311 -2.123 10.644 1.00 89.19 103 ASN A N 1
ATOM 817 C CA . ASN A 1 103 ? 1.658 -1.576 10.465 1.00 89.19 103 ASN A CA 1
ATOM 818 C C . ASN A 1 103 ? 2.479 -2.345 9.423 1.00 89.19 103 ASN A C 1
ATOM 820 O O . ASN A 1 103 ? 3.303 -1.745 8.742 1.00 89.19 103 ASN A O 1
ATOM 824 N N . VAL A 1 104 ? 2.309 -3.669 9.342 1.00 90.25 104 VAL A N 1
ATOM 825 C CA . VAL A 1 104 ? 3.097 -4.526 8.441 1.00 90.25 104 VAL A CA 1
ATOM 826 C C . VAL A 1 104 ? 2.505 -4.558 7.038 1.00 90.25 104 VAL A C 1
ATOM 828 O O . VAL A 1 104 ? 3.250 -4.499 6.065 1.00 90.25 104 VAL A O 1
ATOM 831 N N . PHE A 1 105 ? 1.181 -4.621 6.925 1.00 86.56 105 PHE A N 1
ATOM 832 C CA . PHE A 1 105 ? 0.477 -4.692 5.650 1.00 86.56 105 PHE A CA 1
ATOM 833 C C . PHE A 1 105 ? -0.141 -3.335 5.329 1.00 86.56 105 PHE A C 1
ATOM 835 O O . PHE A 1 105 ? -1.313 -3.073 5.604 1.00 86.56 105 PHE A O 1
ATOM 842 N N . THR A 1 106 ? 0.680 -2.453 4.767 1.00 75.12 106 THR A N 1
ATOM 843 C CA . THR A 1 106 ? 0.234 -1.149 4.278 1.00 75.12 106 THR A CA 1
ATOM 844 C C . THR A 1 106 ? -0.509 -1.291 2.948 1.00 75.12 106 THR A C 1
ATOM 846 O O . THR A 1 106 ? -0.469 -2.331 2.289 1.00 75.12 106 THR A O 1
ATOM 849 N N . ASN A 1 107 ? -1.213 -0.234 2.540 1.00 75.69 107 ASN A N 1
ATOM 850 C CA . ASN A 1 107 ? -1.812 -0.170 1.212 1.00 75.69 107 ASN A CA 1
ATOM 851 C C . ASN A 1 107 ? -0.699 -0.026 0.157 1.00 75.69 107 ASN A C 1
ATOM 853 O O . ASN A 1 107 ? -0.275 1.085 -0.136 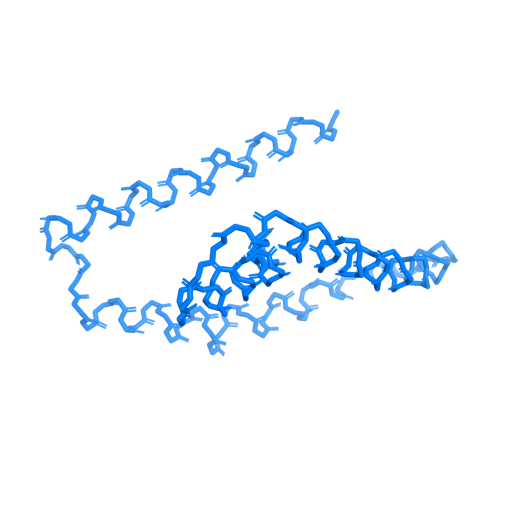1.00 75.69 107 ASN A O 1
ATOM 857 N N . THR A 1 108 ? -0.203 -1.149 -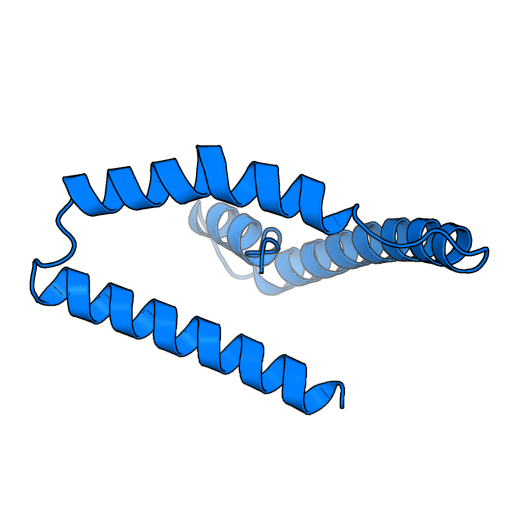0.363 1.00 66.44 108 THR A N 1
ATOM 858 C CA . THR A 1 108 ? 0.872 -1.224 -1.373 1.00 66.44 108 THR A CA 1
ATOM 859 C C . THR A 1 108 ? 0.353 -1.229 -2.809 1.00 66.44 108 THR A C 1
ATOM 861 O O . THR A 1 108 ? 1.133 -1.369 -3.747 1.00 66.44 108 THR A O 1
ATOM 864 N N . GLY A 1 109 ? -0.963 -1.099 -2.991 1.00 53.56 109 GLY A N 1
ATOM 865 C CA . GLY A 1 109 ? -1.591 -1.039 -4.306 1.00 53.56 109 GLY A CA 1
ATOM 866 C C . GLY A 1 109 ? -1.510 0.334 -4.973 1.00 53.56 109 GLY A C 1
ATOM 867 O O . GLY A 1 109 ? -2.079 0.475 -6.047 1.00 53.56 109 GLY A O 1
ATOM 868 N N . TYR A 1 110 ? -0.876 1.334 -4.351 1.00 44.97 110 TYR A N 1
ATOM 869 C CA . TYR A 1 110 ? -0.818 2.716 -4.833 1.00 44.97 110 TYR A CA 1
ATOM 870 C C . TYR A 1 110 ? 0.573 3.321 -4.657 1.00 44.97 110 TYR A C 1
ATOM 872 O O . TYR A 1 110 ? 1.174 3.084 -3.584 1.00 44.97 110 TYR A O 1
#

Foldseek 3Di:
DVVVVVVVVVVVVVVVVVVVVVCVVVVVCPPVNVVVVVCCVPVPVQVVLVVVVPPDDDDPVVVVVVVVVVVVLVVVLVVQLVVLVVVCPVPDDPVSVVSSCPSNDDPPSD

Sequence (110 aa):
MEMSAIIDSVFSLFIMILVGVYGSKRKIITPEINKGLTDVLIQIALPFMIVASFVFTYDDTIKSNVIKTFYFSLFSYLIVTGISYILLLPVKNNKKIILHFANVFTNTGY

pLDDT: mean 88.73, std 8.94, range [44.97, 97.38]

Secondary structure (DSSP, 8-state):
-HHHHHHHHHHHHHHHHHHHHHHHHTTSS-HHHHHHHHHHIIIIIHHHHHHHHT-----HHHHHHHHHHHHHHHHHHHHHHHHHHHHTTT--STHHHHHHHHHHS-----

Radius of gyration: 18.46 Å; chains: 1; bounding box: 44×26×48 Å